Pro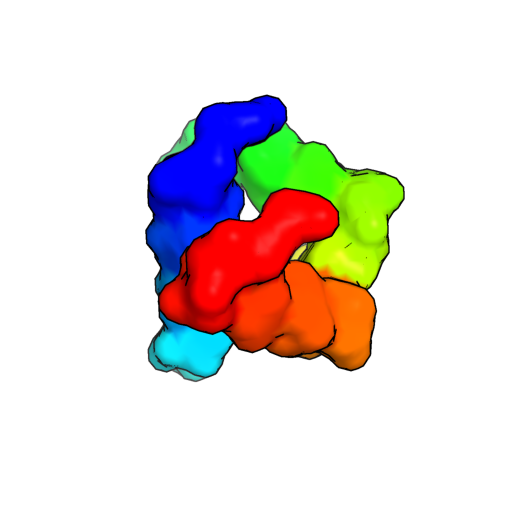tein AF-A0A916U3N0-F1 (afdb_monomer)

Organism: NCBI:txid1834438

Structure (mmCIF, N/CA/C/O backbone):
data_AF-A0A916U3N0-F1
#
_entry.id   AF-A0A916U3N0-F1
#
loop_
_atom_site.group_PDB
_atom_site.id
_atom_site.type_symbol
_atom_site.label_atom_id
_atom_site.label_alt_id
_atom_site.label_comp_id
_atom_site.label_asym_id
_atom_site.label_entity_id
_atom_site.label_seq_id
_atom_site.pdbx_PDB_ins_code
_atom_site.Cartn_x
_atom_site.Cartn_y
_atom_site.Cartn_z
_atom_site.occupancy
_atom_site.B_iso_or_equiv
_atom_site.auth_seq_id
_atom_site.auth_comp_id
_atom_site.auth_asym_id
_atom_site.auth_atom_id
_atom_site.pdbx_PDB_model_num
ATOM 1 N N . MET A 1 1 ? 8.860 2.121 7.782 1.00 79.94 1 MET A N 1
ATOM 2 C CA . MET A 1 1 ? 7.967 3.181 7.248 1.00 79.94 1 MET A CA 1
ATOM 3 C C . MET A 1 1 ? 7.093 3.852 8.324 1.00 79.94 1 MET A C 1
ATOM 5 O O . MET A 1 1 ? 6.664 3.155 9.237 1.00 79.94 1 MET A O 1
ATOM 9 N N . GLU A 1 2 ? 6.783 5.157 8.227 1.00 87.88 2 GLU A N 1
ATOM 10 C CA . GLU A 1 2 ? 5.774 5.832 9.083 1.00 87.88 2 GLU A CA 1
ATOM 11 C C . GLU A 1 2 ? 4.329 5.507 8.651 1.00 87.88 2 GLU A C 1
ATOM 13 O O . GLU A 1 2 ? 4.069 5.275 7.471 1.00 87.88 2 GLU A O 1
ATOM 18 N N . ARG A 1 3 ? 3.367 5.533 9.589 1.00 88.06 3 ARG A N 1
ATOM 19 C CA . ARG A 1 3 ? 1.954 5.161 9.346 1.00 88.06 3 ARG A CA 1
ATOM 20 C C . ARG A 1 3 ? 1.288 5.995 8.251 1.00 88.06 3 ARG A C 1
ATOM 22 O O . ARG A 1 3 ? 0.663 5.442 7.350 1.00 88.06 3 ARG A O 1
ATOM 29 N N . GLU A 1 4 ? 1.392 7.318 8.343 1.00 88.50 4 GLU A N 1
ATOM 30 C CA . GLU A 1 4 ? 0.786 8.236 7.367 1.00 88.50 4 GLU A CA 1
ATOM 31 C C . GLU A 1 4 ? 1.405 8.069 5.979 1.00 88.50 4 GLU A C 1
ATOM 33 O O . GLU A 1 4 ? 0.711 8.156 4.966 1.00 88.50 4 GLU A O 1
ATOM 38 N N . TYR A 1 5 ? 2.703 7.777 5.938 1.00 88.81 5 TYR A N 1
ATOM 39 C CA . TYR A 1 5 ? 3.424 7.519 4.701 1.00 88.81 5 TYR A CA 1
ATOM 40 C C . TYR A 1 5 ? 2.981 6.193 4.063 1.00 88.81 5 TYR A C 1
ATOM 42 O O . TYR A 1 5 ? 2.648 6.167 2.879 1.00 88.81 5 TYR A O 1
ATOM 50 N N . LEU A 1 6 ? 2.858 5.125 4.861 1.00 90.81 6 LEU A N 1
ATOM 51 C CA . LEU A 1 6 ? 2.329 3.829 4.422 1.00 90.81 6 LEU A CA 1
ATOM 52 C C . LEU A 1 6 ? 0.904 3.954 3.866 1.00 90.81 6 LEU A C 1
ATOM 54 O O . LEU A 1 6 ? 0.618 3.425 2.794 1.00 90.81 6 LEU A O 1
ATOM 58 N N . LEU A 1 7 ? 0.023 4.679 4.565 1.00 91.44 7 LEU A N 1
ATOM 59 C CA . LEU A 1 7 ? -1.342 4.938 4.101 1.00 91.44 7 LEU A CA 1
ATOM 60 C C . LEU A 1 7 ? -1.327 5.600 2.718 1.00 91.44 7 LEU A C 1
ATOM 62 O O . LEU A 1 7 ? -1.921 5.067 1.785 1.00 91.44 7 LEU A O 1
ATOM 66 N N . ARG A 1 8 ? -0.587 6.705 2.558 1.00 89.25 8 ARG A N 1
ATOM 67 C CA . ARG A 1 8 ? -0.506 7.422 1.275 1.00 89.25 8 ARG A CA 1
ATOM 68 C C . ARG A 1 8 ? 0.038 6.554 0.145 1.00 89.25 8 ARG A C 1
ATOM 70 O O . ARG A 1 8 ? -0.465 6.651 -0.975 1.00 89.25 8 ARG A O 1
ATOM 77 N N . MET A 1 9 ? 1.038 5.713 0.415 1.00 89.19 9 MET A N 1
ATOM 78 C CA . MET A 1 9 ? 1.558 4.784 -0.589 1.00 89.19 9 MET A CA 1
ATOM 79 C C . MET A 1 9 ? 0.499 3.765 -1.005 1.00 89.19 9 MET A C 1
ATOM 81 O O . MET A 1 9 ? 0.227 3.632 -2.195 1.00 89.19 9 MET A O 1
ATOM 85 N N . LEU A 1 10 ? -0.144 3.086 -0.050 1.00 90.56 10 LEU A N 1
ATOM 86 C CA . LEU A 1 10 ? -1.166 2.083 -0.362 1.00 90.56 10 LEU A CA 1
ATOM 87 C C . LEU A 1 10 ? -2.368 2.700 -1.094 1.00 90.56 10 LEU A C 1
ATOM 89 O O . LEU A 1 10 ? -2.874 2.091 -2.032 1.00 90.56 10 LEU A O 1
ATOM 93 N N . GLU A 1 11 ? -2.779 3.920 -0.738 1.00 90.75 11 GLU A N 1
ATOM 94 C CA . GLU A 1 11 ? -3.829 4.658 -1.457 1.00 90.75 11 GLU A CA 1
ATOM 95 C C . GLU A 1 11 ? -3.414 5.068 -2.868 1.00 90.75 11 GLU A C 1
ATOM 97 O O . GLU A 1 11 ? -4.235 5.057 -3.783 1.00 90.75 11 GLU A O 1
ATOM 102 N N . THR A 1 12 ? -2.144 5.423 -3.066 1.00 87.06 12 THR A N 1
ATOM 103 C CA . THR A 1 12 ? -1.621 5.729 -4.402 1.00 87.06 12 THR A CA 1
ATOM 104 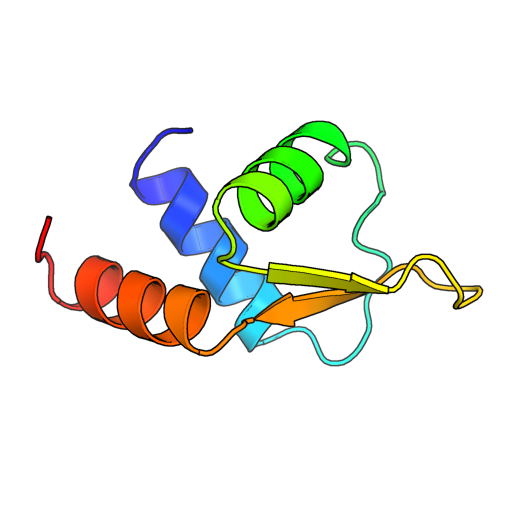C C . THR A 1 12 ? -1.669 4.482 -5.279 1.00 87.06 12 THR A C 1
ATOM 106 O O . THR A 1 12 ? -2.128 4.557 -6.412 1.00 87.06 12 THR A O 1
ATOM 109 N N . ILE A 1 13 ? -1.274 3.327 -4.742 1.00 8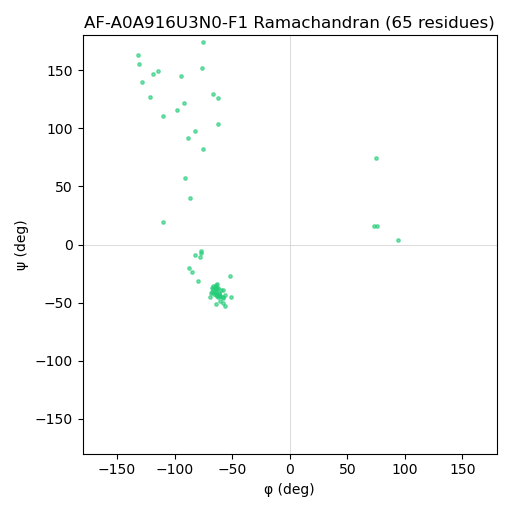7.81 13 ILE A N 1
ATOM 110 C CA . ILE A 1 13 ? -1.291 2.046 -5.463 1.00 87.81 13 ILE A CA 1
ATOM 111 C C . ILE A 1 13 ? -2.724 1.583 -5.745 1.00 87.81 13 ILE A C 1
ATOM 113 O O . ILE A 1 13 ? -2.985 1.032 -6.808 1.00 87.81 13 ILE A O 1
ATOM 117 N N . GLU A 1 14 ? -3.662 1.809 -4.819 1.00 88.81 14 GLU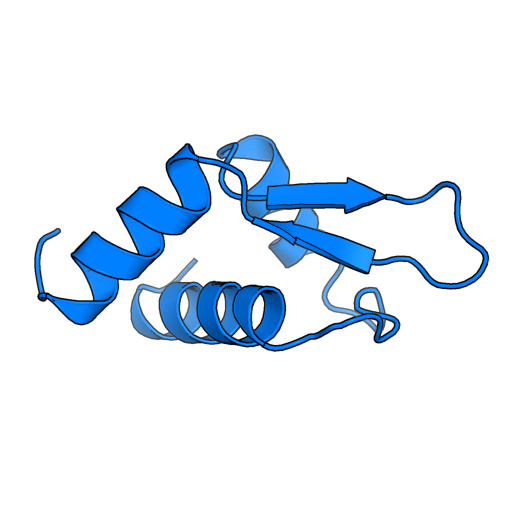 A N 1
ATOM 118 C CA . GLU A 1 14 ? -5.084 1.500 -5.025 1.00 88.81 14 GLU A CA 1
ATOM 119 C C . GLU A 1 14 ? -5.682 2.300 -6.190 1.00 88.81 14 GLU A C 1
ATOM 121 O O . GLU A 1 14 ? -6.442 1.749 -6.985 1.00 88.81 14 GLU A O 1
ATOM 126 N N . HIS A 1 15 ? -5.339 3.588 -6.292 1.00 82.94 15 HIS A N 1
ATOM 127 C CA . HIS A 1 15 ? -5.884 4.492 -7.306 1.00 82.94 15 HIS A CA 1
ATOM 128 C C . HIS A 1 15 ? -5.109 4.490 -8.632 1.00 82.94 15 HIS A C 1
ATOM 130 O O . HIS A 1 15 ? -5.651 4.933 -9.646 1.00 82.94 15 HIS A O 1
ATOM 136 N N . GLN A 1 16 ? -3.846 4.050 -8.656 1.00 69.50 16 GLN A N 1
ATOM 137 C CA . GLN A 1 16 ? -3.042 4.045 -9.877 1.00 69.50 16 GLN 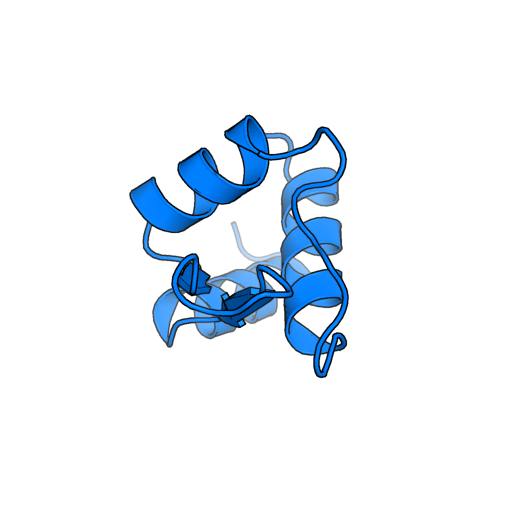A CA 1
ATOM 138 C C . GLN A 1 16 ? -3.332 2.824 -10.755 1.00 69.50 16 GLN A C 1
ATOM 140 O O . GLN A 1 16 ? -2.721 1.765 -10.627 1.00 69.50 16 GLN A O 1
ATOM 145 N N . GLU A 1 17 ? -4.182 3.029 -11.759 1.00 55.00 17 GLU A N 1
ATOM 146 C CA . GLU A 1 17 ? -4.211 2.208 -12.970 1.00 55.00 17 GLU A CA 1
ATOM 147 C C . GLU A 1 17 ? -3.016 2.588 -13.873 1.00 55.00 17 GLU A C 1
ATOM 149 O O . GLU A 1 17 ? -3.148 3.383 -14.798 1.00 55.00 17 GLU A O 1
ATOM 154 N N . SER A 1 18 ? -1.825 2.043 -13.587 1.00 50.44 18 SER A N 1
ATOM 155 C CA . SER A 1 18 ? -0.627 2.116 -14.457 1.00 50.44 18 SER A CA 1
ATOM 156 C C . SER A 1 18 ? 0.112 3.468 -14.509 1.00 50.44 18 SER A C 1
ATOM 158 O O . SER A 1 18 ? 0.098 4.177 -15.511 1.00 50.44 18 SER A O 1
ATOM 160 N N . SER A 1 19 ? 0.857 3.823 -13.463 1.00 46.06 19 SER A N 1
ATOM 161 C CA . SER A 1 19 ? 1.931 4.829 -13.574 1.00 46.06 19 SER A CA 1
ATOM 162 C C . SER A 1 19 ? 3.269 4.198 -13.221 1.00 46.06 19 SER A C 1
ATOM 164 O O . SER A 1 19 ? 3.307 3.300 -12.395 1.00 46.06 19 SER A O 1
ATOM 166 N N . SER A 1 20 ? 4.362 4.640 -13.853 1.00 57.97 20 SER A N 1
ATOM 167 C CA . SER A 1 20 ? 5.719 4.195 -13.504 1.00 57.97 20 SER A CA 1
ATOM 168 C C . SER A 1 20 ? 6.034 4.597 -12.069 1.00 57.97 20 SER A C 1
ATOM 170 O O . SER A 1 20 ? 6.307 5.761 -11.785 1.00 57.97 20 SER A O 1
ATOM 172 N N . ILE A 1 21 ? 5.984 3.624 -11.170 1.00 61.81 21 ILE A N 1
ATOM 173 C CA . ILE A 1 21 ? 6.077 3.859 -9.730 1.00 61.81 21 ILE A CA 1
ATOM 174 C C . ILE A 1 21 ? 7.543 3.942 -9.259 1.00 61.81 21 ILE A C 1
ATOM 176 O O . ILE A 1 21 ? 7.867 4.593 -8.267 1.00 61.81 21 ILE A O 1
ATOM 180 N N . LEU A 1 22 ? 8.465 3.341 -10.016 1.00 63.88 22 LEU A N 1
ATOM 181 C CA . LEU A 1 22 ? 9.872 3.174 -9.632 1.00 63.88 22 LEU A CA 1
ATOM 182 C C . LEU A 1 22 ? 10.763 4.381 -9.992 1.00 63.88 22 LEU A C 1
ATOM 184 O O . LEU A 1 22 ? 11.891 4.232 -10.447 1.00 63.88 22 LEU A O 1
ATOM 188 N N . GLY A 1 23 ? 10.250 5.599 -9.812 1.00 62.41 23 GLY A N 1
ATOM 189 C CA . GLY A 1 23 ? 10.985 6.851 -10.024 1.00 62.41 23 GLY A CA 1
ATOM 190 C C . GLY A 1 23 ? 11.684 7.350 -8.758 1.00 62.41 23 GLY A C 1
ATOM 191 O O . GLY A 1 23 ? 11.396 8.456 -8.313 1.00 62.41 23 GLY A O 1
ATOM 192 N N . GLY A 1 24 ? 12.560 6.537 -8.156 1.00 71.50 24 GLY A N 1
ATOM 193 C CA . GLY A 1 24 ? 13.338 6.912 -6.962 1.00 71.50 24 GLY A CA 1
ATOM 194 C C . GLY A 1 24 ? 12.746 6.509 -5.604 1.00 71.50 24 GLY A C 1
ATOM 195 O O . GLY A 1 24 ? 13.344 6.839 -4.588 1.00 71.50 24 GLY A O 1
ATOM 196 N N . MET A 1 25 ? 11.622 5.781 -5.580 1.00 78.94 25 MET A N 1
ATOM 197 C CA . MET A 1 25 ? 11.040 5.167 -4.367 1.00 78.94 25 MET A CA 1
ATOM 198 C C . MET A 1 25 ? 11.156 3.633 -4.366 1.00 78.94 25 MET A C 1
ATOM 200 O O . MET A 1 25 ? 10.393 2.949 -3.693 1.00 78.94 25 MET A O 1
ATOM 204 N N . GLU A 1 26 ? 12.063 3.062 -5.167 1.00 81.25 26 GLU A N 1
ATOM 205 C CA . GLU A 1 26 ? 12.185 1.604 -5.342 1.00 81.25 26 GLU A CA 1
ATOM 206 C C . GLU A 1 26 ? 12.277 0.863 -4.008 1.00 81.25 26 GLU A C 1
ATOM 208 O O . GLU A 1 26 ? 11.541 -0.095 -3.791 1.00 81.25 26 GLU A O 1
ATOM 213 N N . HIS A 1 27 ? 13.092 1.376 -3.088 1.00 85.44 27 HIS A N 1
ATOM 214 C CA . HIS A 1 27 ? 13.300 0.771 -1.781 1.00 85.44 27 HIS A CA 1
ATOM 215 C C . HIS A 1 27 ? 12.011 0.687 -0.951 1.00 85.44 27 HIS A C 1
ATOM 217 O O . HIS A 1 27 ? 11.708 -0.361 -0.383 1.00 85.44 27 HIS A O 1
ATOM 223 N N . GLU A 1 28 ? 11.209 1.752 -0.920 1.00 87.50 28 GLU A N 1
ATOM 224 C CA . GLU A 1 28 ? 9.933 1.759 -0.206 1.00 87.50 28 GLU A CA 1
ATOM 225 C C . GLU A 1 28 ? 8.933 0.760 -0.802 1.00 87.50 28 GLU A C 1
ATOM 227 O O . GLU A 1 28 ? 8.250 0.056 -0.060 1.00 87.50 28 GLU A O 1
ATOM 232 N N . TYR A 1 29 ? 8.857 0.647 -2.131 1.00 86.50 29 TYR A N 1
ATOM 233 C CA . TYR A 1 29 ? 7.988 -0.346 -2.769 1.00 86.50 29 TYR A CA 1
ATOM 234 C C . TYR A 1 29 ? 8.460 -1.776 -2.499 1.00 86.50 29 TYR A C 1
ATOM 236 O O . TYR A 1 29 ? 7.630 -2.652 -2.249 1.00 86.50 29 TYR A O 1
ATOM 244 N N . GLU A 1 30 ? 9.771 -2.012 -2.488 1.00 87.69 30 GLU A N 1
ATOM 245 C CA . GLU A 1 30 ? 10.351 -3.303 -2.115 1.00 87.69 30 GLU A CA 1
ATOM 246 C C . GLU A 1 30 ? 10.072 -3.667 -0.654 1.00 87.69 30 GLU A C 1
ATOM 248 O O . GLU A 1 30 ? 9.759 -4.823 -0.370 1.00 87.69 30 GLU A O 1
ATOM 253 N N . GLU A 1 31 ? 10.094 -2.697 0.266 1.00 90.38 31 GLU A N 1
ATOM 254 C CA . GLU A 1 31 ? 9.666 -2.902 1.657 1.00 90.38 31 GLU A CA 1
ATOM 255 C C . GLU A 1 31 ? 8.184 -3.326 1.711 1.00 90.38 31 GLU A C 1
ATOM 257 O O . GLU A 1 31 ? 7.838 -4.298 2.388 1.00 90.38 31 GLU A O 1
ATOM 262 N N . LEU A 1 32 ? 7.300 -2.683 0.936 1.00 90.31 32 LEU A N 1
ATOM 263 C CA . LEU A 1 32 ? 5.885 -3.076 0.852 1.00 90.31 32 LEU A CA 1
ATOM 264 C C . LEU A 1 32 ? 5.684 -4.485 0.273 1.00 90.31 32 LEU A C 1
ATOM 266 O O . LEU A 1 32 ? 4.797 -5.214 0.729 1.00 90.31 32 LEU A O 1
ATOM 270 N N . GLU A 1 33 ? 6.476 -4.864 -0.731 1.00 91.12 33 GLU A N 1
ATOM 271 C CA . GLU A 1 33 ? 6.451 -6.202 -1.334 1.00 91.12 33 GLU A CA 1
ATOM 272 C C . GLU A 1 33 ? 6.964 -7.255 -0.344 1.00 91.12 33 GLU A C 1
ATOM 274 O O . GLU A 1 33 ? 6.334 -8.300 -0.176 1.00 91.12 33 GLU A O 1
ATOM 279 N N . ALA A 1 34 ? 8.031 -6.950 0.399 1.00 91.06 34 ALA A N 1
ATOM 280 C CA . ALA A 1 34 ? 8.572 -7.812 1.449 1.00 91.06 34 ALA A CA 1
ATOM 281 C C . ALA A 1 34 ? 7.579 -8.030 2.605 1.00 91.06 34 ALA A C 1
ATOM 283 O O . ALA A 1 34 ? 7.514 -9.120 3.176 1.00 91.06 34 ALA A O 1
ATOM 284 N N . HIS A 1 35 ? 6.761 -7.023 2.921 1.00 91.25 35 HIS A N 1
ATOM 285 C CA . HIS A 1 35 ? 5.649 -7.153 3.867 1.00 91.25 35 HIS A CA 1
ATOM 286 C C . HIS A 1 35 ? 4.420 -7.872 3.286 1.00 91.25 35 HIS A C 1
ATOM 288 O O . HIS A 1 35 ? 3.472 -8.170 4.017 1.00 91.25 35 HIS A O 1
ATOM 294 N N . GLY A 1 36 ? 4.418 -8.164 1.984 1.00 92.75 36 GLY A N 1
ATOM 295 C CA . GLY A 1 36 ? 3.318 -8.823 1.290 1.00 92.75 36 GLY A CA 1
ATOM 296 C C . GLY A 1 36 ? 2.103 -7.925 1.070 1.00 92.75 36 GLY A C 1
ATOM 297 O O . GLY A 1 36 ? 1.023 -8.438 0.776 1.00 92.75 36 GLY A O 1
ATOM 298 N N . TYR A 1 37 ? 2.236 -6.603 1.213 1.00 93.06 37 TYR A N 1
ATOM 299 C CA . TYR A 1 37 ? 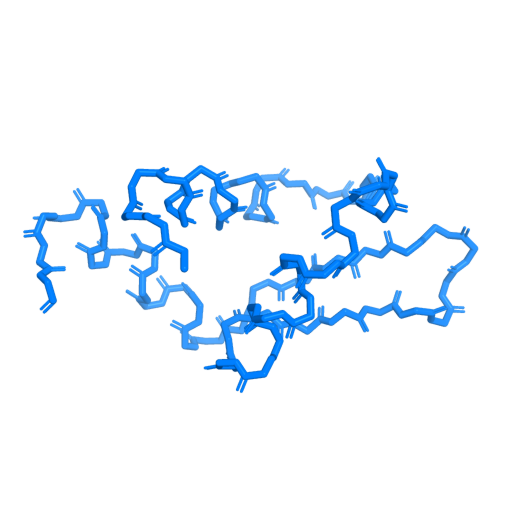1.139 -5.661 0.974 1.00 93.06 37 TYR A CA 1
ATOM 300 C C . TYR A 1 37 ? 0.934 -5.379 -0.514 1.00 93.06 37 TYR A C 1
ATOM 302 O O . TYR A 1 37 ? -0.195 -5.145 -0.950 1.00 93.06 37 TYR A O 1
ATOM 310 N N . VAL A 1 38 ? 2.002 -5.427 -1.308 1.00 90.88 38 VAL A N 1
ATOM 311 C CA . VAL A 1 38 ? 1.953 -5.171 -2.752 1.00 90.88 38 VAL A CA 1
ATOM 312 C C . VAL A 1 38 ? 2.689 -6.260 -3.524 1.00 90.88 38 VAL A C 1
ATOM 314 O O . VAL A 1 38 ? 3.490 -7.003 -2.966 1.00 90.88 38 VAL A O 1
ATOM 317 N N . THR A 1 39 ? 2.424 -6.339 -4.820 1.00 90.06 39 THR A N 1
ATOM 318 C CA . THR A 1 39 ? 3.215 -7.108 -5.784 1.00 90.06 39 THR A CA 1
ATOM 319 C C . THR A 1 39 ? 3.712 -6.160 -6.859 1.00 90.06 39 THR A C 1
ATOM 321 O O . THR A 1 39 ? 2.907 -5.427 -7.440 1.00 90.06 39 THR A O 1
ATOM 324 N N . ILE A 1 40 ? 5.022 -6.149 -7.109 1.00 86.94 40 ILE A N 1
ATOM 325 C CA . ILE A 1 40 ? 5.651 -5.271 -8.095 1.00 86.94 40 ILE A CA 1
ATOM 326 C C . ILE A 1 40 ? 5.870 -6.049 -9.390 1.00 86.94 40 ILE A C 1
ATOM 328 O O . ILE A 1 40 ? 6.681 -6.972 -9.471 1.00 86.94 40 ILE A O 1
ATOM 332 N N . HIS A 1 41 ? 5.194 -5.621 -10.447 1.00 84.25 41 HIS A N 1
ATOM 333 C CA . HIS A 1 41 ? 5.355 -6.166 -11.786 1.00 84.25 41 HIS A CA 1
ATOM 334 C C . HIS A 1 41 ? 6.474 -5.417 -12.515 1.00 84.25 41 HIS A C 1
ATOM 336 O O . HIS A 1 41 ? 6.258 -4.386 -13.156 1.00 84.25 41 HIS A O 1
ATOM 342 N N . ARG A 1 42 ? 7.696 -5.950 -12.397 1.00 78.25 42 ARG A N 1
ATOM 343 C CA . ARG A 1 42 ? 8.919 -5.415 -13.032 1.00 78.25 42 ARG A CA 1
ATOM 344 C C . ARG A 1 42 ? 9.080 -5.840 -14.501 1.00 78.25 42 ARG A C 1
ATOM 346 O O . ARG A 1 42 ? 9.956 -5.358 -15.202 1.00 78.25 42 ARG A O 1
ATOM 353 N N . GLU A 1 43 ? 8.245 -6.763 -14.969 1.00 69.69 43 GLU A N 1
ATOM 354 C CA . GLU A 1 43 ? 8.301 -7.341 -16.320 1.00 69.69 43 GLU A CA 1
ATOM 355 C C . GLU A 1 43 ? 7.714 -6.434 -17.418 1.00 69.69 43 GLU A C 1
ATOM 357 O O . GLU A 1 43 ? 7.907 -6.683 -18.608 1.00 69.69 43 GLU A O 1
ATOM 362 N N . HIS A 1 44 ? 7.030 -5.355 -17.033 1.00 63.09 44 HIS A N 1
ATOM 363 C CA . HIS A 1 44 ? 6.460 -4.381 -17.958 1.00 63.09 44 HIS A CA 1
ATOM 364 C C . HIS A 1 44 ? 7.410 -3.197 -18.174 1.00 63.09 44 HIS A C 1
ATOM 366 O O . HIS A 1 44 ? 8.058 -2.729 -17.243 1.00 63.09 44 HIS A O 1
ATOM 372 N N . VAL A 1 45 ? 7.424 -2.649 -19.399 1.00 65.06 45 VAL A N 1
ATOM 373 C CA . VAL A 1 45 ? 8.164 -1.415 -19.760 1.00 65.06 45 VAL A CA 1
ATOM 374 C C . VAL A 1 45 ? 7.846 -0.251 -18.808 1.00 65.06 45 VAL A C 1
ATOM 376 O O . VAL A 1 45 ? 8.677 0.628 -18.596 1.00 65.06 45 VAL A O 1
ATOM 379 N N . GLN A 1 46 ? 6.654 -0.263 -18.211 1.00 65.44 46 GLN A N 1
ATOM 380 C CA . GLN A 1 46 ? 6.305 0.555 -17.058 1.00 65.44 46 GLN A CA 1
ATOM 381 C C . GLN A 1 46 ? 6.155 -0.354 -15.843 1.00 65.44 46 GLN A C 1
ATOM 383 O O . GLN A 1 46 ? 5.211 -1.139 -15.769 1.00 65.44 46 GLN A O 1
ATOM 388 N N . HIS A 1 47 ? 7.081 -0.244 -14.894 1.00 72.81 47 HIS A N 1
ATOM 389 C CA . HIS A 1 47 ? 6.955 -0.925 -13.615 1.00 72.81 47 HIS A CA 1
ATOM 390 C C . HIS A 1 47 ? 5.717 -0.413 -12.874 1.00 72.81 47 HIS A C 1
ATOM 392 O O . HIS A 1 47 ? 5.587 0.795 -12.649 1.00 72.81 47 HIS A O 1
ATOM 398 N N . TYR A 1 48 ? 4.841 -1.324 -12.460 1.00 77.94 48 TYR A N 1
ATOM 399 C CA . TYR A 1 48 ? 3.666 -0.998 -11.654 1.00 77.94 48 TYR A CA 1
ATOM 400 C C . TYR A 1 48 ? 3.562 -1.921 -10.441 1.00 77.94 48 TYR A C 1
ATOM 402 O O . TYR A 1 48 ? 4.076 -3.040 -10.448 1.00 77.94 48 TYR A O 1
ATOM 410 N N . ALA A 1 49 ? 2.895 -1.446 -9.393 1.00 85.00 49 ALA A N 1
ATOM 411 C CA . ALA A 1 49 ? 2.593 -2.227 -8.203 1.00 85.00 49 ALA A CA 1
ATOM 412 C C . ALA A 1 49 ? 1.081 -2.432 -8.085 1.00 85.00 49 ALA A C 1
ATOM 414 O O . ALA A 1 49 ? 0.304 -1.576 -8.503 1.00 85.00 49 ALA A O 1
ATOM 415 N N . VAL A 1 50 ? 0.666 -3.557 -7.510 1.00 88.31 50 VAL A N 1
ATOM 416 C CA . VAL A 1 50 ? -0.745 -3.868 -7.241 1.00 88.31 50 VAL A CA 1
ATOM 417 C C . VAL A 1 50 ? -0.902 -4.265 -5.782 1.00 88.31 50 VAL A C 1
ATOM 419 O O . VAL A 1 50 ? -0.072 -4.997 -5.247 1.00 88.31 50 VAL A O 1
ATOM 422 N N . LEU A 1 51 ? -1.981 -3.815 -5.137 1.00 91.81 51 LEU A N 1
ATOM 423 C CA . LEU A 1 51 ? -2.311 -4.244 -3.779 1.00 91.81 51 LEU A CA 1
ATOM 424 C C . LEU A 1 51 ? -2.682 -5.730 -3.735 1.00 91.81 51 LEU A C 1
ATOM 426 O O . LEU A 1 51 ? -3.588 -6.188 -4.440 1.00 91.81 51 LEU A O 1
ATOM 430 N N . THR A 1 52 ? -2.057 -6.460 -2.817 1.00 93.88 52 THR A N 1
ATOM 431 C CA . THR A 1 52 ? -2.474 -7.820 -2.466 1.00 93.88 52 THR A CA 1
ATOM 432 C C . THR A 1 52 ? -3.734 -7.792 -1.593 1.00 93.88 52 THR A C 1
ATOM 434 O O . THR A 1 52 ? -4.185 -6.740 -1.132 1.00 93.88 52 THR A O 1
ATOM 437 N N . ALA A 1 53 ? -4.302 -8.965 -1.296 1.00 93.88 53 ALA A N 1
ATOM 438 C CA . ALA A 1 53 ? -5.386 -9.072 -0.316 1.00 93.88 53 ALA A CA 1
ATOM 439 C C . ALA A 1 53 ? -4.979 -8.530 1.071 1.00 93.88 53 ALA A C 1
ATOM 441 O O . ALA A 1 53 ? -5.764 -7.840 1.720 1.00 93.88 53 ALA A O 1
ATOM 442 N N . MET A 1 54 ? -3.736 -8.792 1.492 1.00 94.25 54 MET A N 1
ATOM 443 C CA . MET A 1 54 ? -3.165 -8.265 2.736 1.00 94.25 54 MET A CA 1
ATOM 444 C C . MET A 1 54 ? -3.010 -6.744 2.683 1.00 94.25 54 MET A C 1
ATOM 446 O O . MET A 1 54 ? -3.368 -6.065 3.641 1.00 94.25 54 MET A O 1
ATOM 450 N N . GLY A 1 55 ? -2.535 -6.197 1.560 1.00 93.75 55 GLY A N 1
ATOM 451 C CA . GLY A 1 55 ? -2.407 -4.751 1.376 1.00 93.75 55 GLY A CA 1
ATOM 452 C C . GLY A 1 55 ? -3.741 -4.024 1.460 1.00 93.75 55 GLY A C 1
ATOM 453 O O . GLY A 1 55 ? -3.838 -3.010 2.143 1.00 93.75 55 GLY A O 1
ATOM 454 N N . LYS A 1 56 ? -4.791 -4.578 0.843 1.00 93.38 56 LYS A N 1
ATOM 455 C CA . LYS A 1 56 ? -6.156 -4.030 0.929 1.00 93.38 56 LYS A CA 1
ATOM 456 C C . LYS A 1 56 ? -6.694 -4.052 2.358 1.00 93.38 56 LYS A C 1
ATOM 458 O O . LYS A 1 56 ? -7.255 -3.060 2.812 1.00 93.38 56 LYS A O 1
ATOM 463 N N . LEU A 1 57 ? -6.492 -5.156 3.081 1.00 94.38 57 LEU A N 1
ATOM 464 C CA . LEU A 1 57 ? -6.886 -5.248 4.487 1.00 94.38 57 LEU A CA 1
ATOM 465 C C . LEU A 1 57 ? -6.131 -4.222 5.340 1.00 94.38 57 LEU A C 1
ATOM 467 O O . LEU A 1 57 ? -6.749 -3.521 6.139 1.00 94.38 57 LEU A O 1
ATOM 471 N N . LYS A 1 58 ? -4.812 -4.098 5.148 1.00 93.75 58 LYS A N 1
ATOM 472 C CA . LYS A 1 58 ? -4.004 -3.138 5.904 1.00 93.75 58 LYS A CA 1
ATOM 473 C C . LYS A 1 58 ? -4.395 -1.699 5.582 1.00 93.75 58 LYS A C 1
ATOM 475 O O . LYS A 1 58 ? -4.509 -0.891 6.497 1.00 93.75 58 LYS A O 1
ATOM 480 N N . LEU A 1 59 ? -4.662 -1.387 4.315 1.00 93.44 59 LEU A N 1
ATOM 481 C CA . LEU A 1 59 ? -5.169 -0.082 3.898 1.00 93.44 59 LEU A CA 1
ATOM 482 C C . LEU A 1 59 ? -6.493 0.254 4.598 1.00 93.44 59 LEU A C 1
ATOM 484 O O . LEU A 1 59 ? -6.644 1.352 5.130 1.00 93.44 59 LEU A O 1
ATOM 488 N N . GLN A 1 60 ? -7.420 -0.703 4.664 1.00 93.50 60 GLN A N 1
ATOM 489 C CA . GLN A 1 60 ? -8.686 -0.529 5.374 1.00 93.50 60 GLN A CA 1
ATOM 490 C C . GLN A 1 60 ? -8.458 -0.255 6.871 1.00 93.50 60 GLN A C 1
ATOM 492 O O . GLN A 1 60 ? -8.949 0.742 7.387 1.00 93.50 60 GLN A O 1
ATOM 497 N N . GLN A 1 61 ? -7.619 -1.050 7.544 1.00 93.38 61 GLN A N 1
ATOM 498 C CA . GLN A 1 61 ? -7.258 -0.824 8.952 1.00 93.38 61 GLN A CA 1
ATOM 499 C C . GLN A 1 61 ? -6.663 0.574 9.186 1.00 93.38 61 GLN A C 1
ATOM 501 O O . GLN A 1 61 ? -7.045 1.273 10.125 1.00 93.38 61 GLN A O 1
ATOM 506 N N . LEU A 1 62 ? -5.771 1.021 8.297 1.00 91.88 62 LEU A N 1
ATOM 507 C CA . LEU A 1 62 ? -5.169 2.353 8.365 1.00 91.88 62 LEU A CA 1
ATOM 508 C C . LEU A 1 62 ? -6.204 3.473 8.168 1.00 91.88 62 LEU A C 1
ATOM 510 O O . LEU A 1 62 ? -6.108 4.505 8.836 1.00 91.88 62 LEU A O 1
ATOM 514 N N . ARG A 1 63 ? -7.206 3.279 7.307 1.00 91.56 63 ARG A N 1
ATOM 515 C CA . ARG A 1 63 ? -8.329 4.219 7.148 1.00 91.56 63 ARG A CA 1
ATOM 516 C C . ARG A 1 63 ? -9.215 4.264 8.391 1.00 91.56 63 ARG A C 1
ATOM 518 O O . ARG A 1 63 ? -9.593 5.347 8.826 1.00 91.56 63 ARG A O 1
ATOM 525 N N . ASP A 1 64 ? -9.471 3.108 8.995 1.00 90.94 64 ASP A N 1
ATOM 526 C CA . ASP A 1 64 ? -10.319 2.968 10.184 1.00 90.94 64 ASP A CA 1
ATOM 527 C C . ASP A 1 64 ? -9.631 3.402 11.491 1.00 90.94 64 ASP A C 1
ATOM 529 O O . ASP A 1 64 ? -10.260 3.424 12.549 1.00 90.94 64 ASP A O 1
ATOM 533 N N . GLY A 1 65 ? -8.339 3.750 11.454 1.00 86.94 65 GLY A N 1
ATOM 534 C CA . GLY A 1 65 ? -7.595 4.093 12.670 1.00 86.94 65 GLY A CA 1
ATOM 535 C C 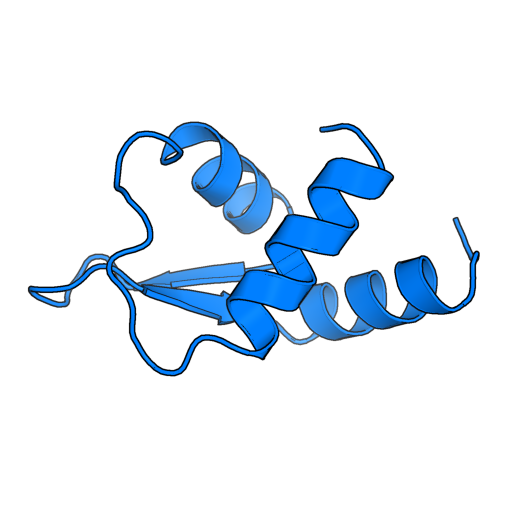. GLY A 1 65 ? -7.219 2.878 13.522 1.00 86.94 65 GLY A C 1
ATOM 536 O O . GLY A 1 65 ? -6.863 3.044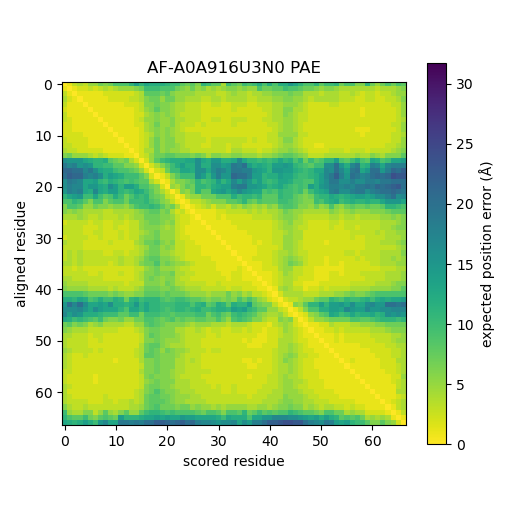 14.684 1.00 86.94 65 GLY A O 1
ATOM 537 N N . LEU A 1 66 ? -7.300 1.672 12.958 1.00 73.75 66 LEU A N 1
ATOM 538 C CA . LEU A 1 66 ? -6.990 0.414 13.629 1.00 73.75 66 LEU A CA 1
ATOM 539 C C . LEU A 1 66 ? -5.510 0.069 13.384 1.00 73.75 66 LEU A C 1
ATOM 541 O O . LEU A 1 66 ? -5.068 0.003 12.234 1.00 73.75 66 LEU A O 1
ATOM 545 N N . GLU A 1 67 ? -4.730 -0.084 14.459 1.00 62.66 67 GLU A N 1
ATOM 546 C CA . GLU A 1 67 ? -3.286 -0.386 14.405 1.00 62.66 67 GLU A CA 1
ATOM 547 C C . GLU A 1 67 ? -2.992 -1.879 14.211 1.00 62.66 67 GLU A C 1
ATOM 549 O O . GLU A 1 67 ? -3.539 -2.703 14.980 1.00 62.66 67 GLU A O 1
#

Mean predicted aligned error: 5.32 Å

pLDDT: mean 82.87, std 12.2, range [46.06, 94.38]

Foldseek 3Di:
DDLVVLLVVLVCLVPDPFDQPVPPCVVVVVVCVVVVQWDWDPVDPRIHIHGDPVVVVVNVCSVVVHD

Secondary structure (DSSP, 8-state):
--HHHHHHHHHHHHH-SS----SS-HHHHHHHHHTTSEEEETTSSS-EEEE-HHHHHHHHHHHHT--

Radius of gyration: 11.35 Å; Cα contacts (8 Å, |Δi|>4): 73; chains: 1; bounding box: 24×17×34 Å

Solvent-accessible surface area (backbone atoms only — not comparable to full-atom values): 3928 Å² total; per-residue (Å²): 136,56,70,72,58,50,45,54,50,50,52,48,38,72,70,46,87,77,54,68,60,68,78,85,46,50,69,62,53,50,51,36,35,74,71,47,27,32,47,73,45,71,90,44,101,58,34,33,54,42,65,32,77,58,24,50,52,52,46,49,31,56,73,72,71,51,132

Nearest PDB structures (foldseek):
  2rdp-assembly1_A-2  TM=7.162E-01  e=6.490E-01  Geobacillus stearothermophilus
  4aih-assembly1_A  TM=6.892E-01  e=9.694E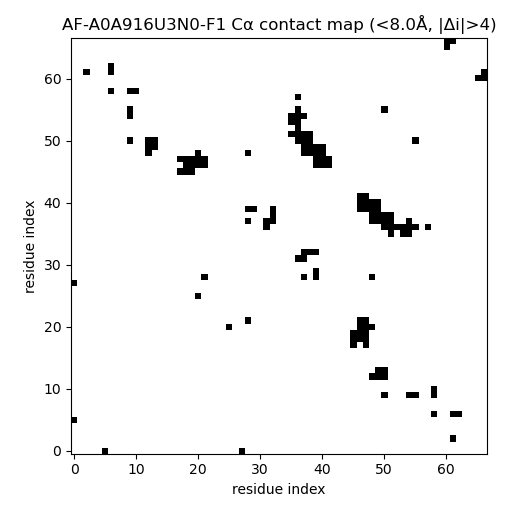-01  Yersinia pseudotuberculosis YPIII
  5k1y-assembly1_B  TM=5.653E-01  e=4.063E-01  Sulfolobus sp. NOB8H2
  3fm5-assembly3_C  TM=6.337E-01  e=5.677E-01  Rhodococcus jostii RHA1
  6rbd-assembly1_l  TM=6.004E-01  e=9.067E-01  Saccharomyces cerevisiae S288C

Sequence (67 aa):
MEREYLLRMLETIEHQESSSILGGMEHEYEELEAHGYVTIHREHVQHYAVLTAMGKLKLQQLRDGLE